Protein AF-A0AAU7T581-F1 (afdb_monomer_lite)

Organism: NCBI:txid3160966

pLDDT: mean 71.73, std 15.92, range [34.28, 91.06]

Sequence (128 aa):
MLGDDEHGLTFWERLRALDLDDDAQKRLGSQVTVTRDGNRMLMYTHTLEDAQEAERTAKDLVADDHLEAAYTITRWNPAEQAWTDPSVPVGPHDAAGDAAKNADMEVPDPRYVVLQAYKPEFLRDLGL

Secondary structure (DSSP, 8-state):
-----SS---HHHHHHHHHHHHHHHHHHGGGSEEEEETTEEEEEESSHHHHHHHHHHHHHHHHHTT---EEEEEEEETTTTEEE-TTS------HHHHHHHTTTS----TT-EEEEEE-----SSS--

Foldseek 3Di:
DDDDPDDDDDPLRVVLQVVLQVQLCVVLDPQWDWDDDPQKIKIWHQAPVSVVVSVVSSVVSCVVSVADWDKDKWAQAQQVRDTHHPPPDRDDHDPVVVCVVCVVPPPPRRGIIIIITHRDDSPDPDDD

Structure (mmCIF, N/CA/C/O backbone):
data_AF-A0AAU7T581-F1
#
_entry.id   AF-A0AAU7T581-F1
#
loop_
_atom_site.group_PDB
_atom_site.id
_atom_site.type_symbol
_atom_site.label_atom_id
_atom_site.label_alt_id
_atom_site.label_comp_id
_atom_site.label_asym_id
_atom_site.label_entity_id
_atom_site.label_seq_id
_atom_site.pdbx_PDB_ins_code
_atom_site.Cartn_x
_atom_site.Cartn_y
_atom_site.Cartn_z
_atom_site.occupancy
_atom_site.B_iso_or_equiv
_atom_site.auth_seq_id
_atom_site.auth_comp_id
_atom_site.auth_asym_id
_atom_site.auth_atom_id
_atom_site.pdbx_PDB_model_num
ATOM 1 N N . MET A 1 1 ? -34.406 -8.658 1.089 1.00 34.28 1 MET A N 1
ATOM 2 C CA . MET A 1 1 ? -34.255 -9.772 2.046 1.00 34.28 1 MET A CA 1
ATOM 3 C C . MET A 1 1 ? -32.848 -9.684 2.598 1.00 34.28 1 MET A C 1
ATOM 5 O O . MET A 1 1 ? -31.929 -9.562 1.803 1.00 34.28 1 MET A O 1
ATOM 9 N N . LEU A 1 2 ? -32.724 -9.617 3.922 1.00 40.53 2 LEU A N 1
ATOM 10 C CA . LEU A 1 2 ? -31.460 -9.641 4.655 1.00 40.53 2 LEU A CA 1
ATOM 11 C C . LEU A 1 2 ? -31.114 -11.121 4.876 1.00 40.53 2 LEU A C 1
ATOM 13 O O . LEU A 1 2 ? -31.842 -11.795 5.595 1.00 40.53 2 LEU A O 1
ATOM 17 N N . GLY A 1 3 ? -30.085 -11.615 4.202 1.00 35.53 3 GLY A N 1
ATOM 18 C CA . GLY A 1 3 ? -29.424 -12.899 4.462 1.00 35.53 3 GLY A CA 1
ATOM 19 C C . GLY A 1 3 ? -27.925 -12.661 4.260 1.00 35.53 3 GLY A C 1
ATOM 20 O O . GLY A 1 3 ? -27.565 -11.782 3.478 1.00 35.53 3 GLY A O 1
ATOM 21 N N . ASP A 1 4 ? -26.992 -13.288 4.955 1.00 41.31 4 ASP A N 1
ATOM 22 C CA . ASP A 1 4 ? -27.043 -14.349 5.955 1.00 41.31 4 ASP A CA 1
ATOM 23 C C . ASP A 1 4 ? -25.933 -14.062 6.978 1.00 41.31 4 ASP A C 1
ATOM 25 O O . ASP A 1 4 ? -24.877 -13.524 6.628 1.00 41.31 4 ASP A O 1
ATOM 29 N N . ASP A 1 5 ? -26.195 -14.405 8.239 1.00 50.72 5 ASP A N 1
ATOM 30 C CA . ASP A 1 5 ? -25.227 -14.406 9.336 1.00 50.72 5 ASP A CA 1
ATOM 31 C C . ASP A 1 5 ? -24.353 -15.658 9.251 1.00 50.72 5 ASP A C 1
ATOM 33 O O . ASP A 1 5 ? -24.571 -16.650 9.944 1.00 50.72 5 ASP A O 1
ATOM 37 N N . GLU A 1 6 ? -23.309 -15.574 8.439 1.00 44.66 6 GLU A N 1
ATOM 38 C CA . GLU A 1 6 ? -22.130 -16.400 8.620 1.00 44.66 6 GLU A CA 1
ATOM 39 C C . GLU A 1 6 ? -20.910 -15.470 8.695 1.00 44.66 6 GLU A C 1
ATOM 41 O O . GLU A 1 6 ? -20.483 -14.860 7.719 1.00 44.66 6 GLU A O 1
ATOM 46 N N . HIS A 1 7 ? -20.450 -15.286 9.941 1.00 46.75 7 HIS A N 1
ATOM 47 C CA . HIS A 1 7 ? -19.394 -14.422 10.501 1.00 46.75 7 HIS A CA 1
ATOM 48 C C . HIS A 1 7 ? -18.785 -13.309 9.621 1.00 46.75 7 HIS A C 1
ATOM 50 O O . HIS A 1 7 ? -17.570 -13.197 9.459 1.00 46.75 7 HIS A O 1
ATOM 56 N N . GLY A 1 8 ? -19.632 -12.401 9.140 1.00 53.09 8 GLY A N 1
ATOM 57 C CA . GLY A 1 8 ? -19.216 -11.088 8.647 1.00 53.09 8 GLY A CA 1
ATOM 58 C C . GLY A 1 8 ? -19.184 -10.050 9.772 1.00 53.09 8 GLY A C 1
ATOM 59 O O . GLY A 1 8 ? -19.965 -10.141 10.716 1.00 53.09 8 GLY A O 1
ATOM 60 N N . LEU A 1 9 ? -18.319 -9.035 9.639 1.00 51.53 9 LEU A N 1
ATOM 61 C CA . LEU A 1 9 ? -18.273 -7.846 10.506 1.00 51.53 9 LEU A CA 1
ATOM 62 C C . LEU A 1 9 ? -19.684 -7.414 10.935 1.00 51.53 9 LEU A C 1
ATOM 64 O O . LEU A 1 9 ? -20.578 -7.282 10.085 1.00 51.53 9 LEU A O 1
ATOM 68 N N . THR A 1 10 ? -19.878 -7.162 12.227 1.00 63.16 10 THR A N 1
ATOM 69 C CA . THR A 1 10 ? -21.111 -6.595 12.778 1.00 63.16 10 THR A CA 1
ATOM 70 C C . THR A 1 10 ? -21.439 -5.268 12.094 1.00 63.16 10 THR A C 1
ATOM 72 O O . THR A 1 10 ? -20.572 -4.591 11.540 1.00 63.16 10 THR A O 1
ATOM 75 N N . PHE A 1 11 ? -22.705 -4.847 12.140 1.00 60.62 11 PHE A N 1
ATOM 76 C CA . PHE A 1 11 ? -23.127 -3.566 11.561 1.00 60.62 11 PHE A CA 1
ATOM 77 C C . PHE A 1 11 ? -22.256 -2.381 12.025 1.00 60.62 11 PHE A C 1
ATOM 79 O O . PHE A 1 11 ? -21.887 -1.533 11.216 1.00 60.62 11 PHE A O 1
ATOM 86 N N . TRP A 1 12 ? -21.877 -2.352 13.306 1.00 62.59 12 TRP A N 1
ATOM 87 C CA . TRP A 1 12 ? -21.028 -1.300 13.868 1.00 62.59 12 TRP A CA 1
ATOM 88 C C . TRP A 1 12 ? -19.588 -1.361 13.362 1.00 62.59 12 TRP A C 1
ATOM 90 O O . TRP A 1 12 ? -18.999 -0.321 13.082 1.00 62.59 12 TRP A O 1
ATOM 100 N N . GLU A 1 13 ? -19.040 -2.559 13.176 1.00 61.97 13 GLU A N 1
ATOM 101 C CA . GLU A 1 13 ? -17.721 -2.739 12.568 1.00 61.97 13 GLU A CA 1
ATOM 102 C C . GLU A 1 13 ? -17.731 -2.380 11.080 1.00 61.97 13 GLU A C 1
ATOM 104 O O . GLU A 1 13 ? -16.750 -1.834 10.589 1.00 61.97 13 GLU A O 1
ATOM 109 N N . ARG A 1 14 ? -18.841 -2.608 10.361 1.00 64.12 14 ARG A N 1
ATOM 110 C CA . ARG A 1 14 ? -19.019 -2.124 8.979 1.00 64.12 14 ARG A CA 1
ATOM 111 C C . ARG A 1 14 ? -19.101 -0.603 8.915 1.00 64.12 14 ARG A C 1
ATOM 113 O O . ARG A 1 14 ? -18.547 -0.021 7.992 1.00 64.12 14 ARG A O 1
ATOM 120 N N . LEU A 1 15 ? -19.770 0.034 9.876 1.00 63.31 15 LEU A N 1
ATOM 121 C CA . LEU A 1 15 ? -19.852 1.492 9.934 1.00 63.31 15 LEU A CA 1
ATOM 122 C C . LEU A 1 15 ? -18.477 2.113 10.216 1.00 63.31 15 LEU A C 1
ATOM 124 O O . LEU A 1 15 ? -18.032 2.935 9.429 1.00 63.31 15 LEU A O 1
ATOM 128 N N . ARG A 1 16 ? -17.753 1.638 11.240 1.00 65.00 16 ARG A N 1
ATOM 129 C CA . ARG A 1 16 ? -16.364 2.073 11.508 1.00 65.00 16 ARG A CA 1
ATOM 130 C C . ARG A 1 16 ? -15.424 1.744 10.360 1.00 65.00 16 ARG A C 1
ATOM 132 O O . ARG A 1 16 ? -14.534 2.507 10.018 1.00 65.00 16 ARG A O 1
ATOM 139 N N . ALA A 1 17 ? -15.661 0.613 9.696 1.00 64.75 17 ALA A N 1
ATOM 140 C CA . ALA A 1 17 ? -14.917 0.281 8.504 1.00 64.75 17 ALA A CA 1
ATOM 141 C C . ALA A 1 17 ? -15.053 1.342 7.424 1.00 64.75 17 ALA A C 1
ATOM 143 O O . ALA A 1 17 ? -14.082 1.521 6.711 1.00 64.75 17 ALA A O 1
ATOM 144 N N . LEU A 1 18 ? -16.212 1.971 7.242 1.00 65.50 18 LEU A N 1
ATOM 145 C CA . LEU A 1 18 ? -16.394 2.985 6.203 1.00 65.50 18 LEU A CA 1
ATOM 146 C C . LEU A 1 18 ? -15.572 4.249 6.488 1.00 65.50 18 LEU A C 1
ATOM 148 O O . LEU A 1 18 ? -15.011 4.798 5.549 1.00 65.50 18 LEU A O 1
ATOM 152 N N . ASP A 1 19 ? -15.416 4.635 7.755 1.00 71.12 19 ASP A N 1
ATOM 153 C CA . ASP A 1 19 ? -14.620 5.810 8.143 1.00 71.12 19 ASP A CA 1
ATOM 154 C C . ASP A 1 19 ? -13.102 5.591 7.959 1.00 71.12 19 ASP A C 1
ATOM 156 O O . ASP A 1 19 ? -12.353 6.532 7.688 1.00 71.12 19 ASP A O 1
ATOM 160 N N . LEU A 1 20 ? -12.648 4.333 8.021 1.00 72.75 20 LEU A N 1
ATOM 161 C CA . LEU A 1 20 ? -11.232 3.964 7.931 1.00 72.75 20 LEU A CA 1
ATOM 162 C C . LEU A 1 20 ? -10.550 4.396 6.618 1.00 72.75 20 LEU A C 1
ATOM 164 O O . LEU A 1 20 ? -9.387 4.801 6.646 1.00 72.75 20 LEU A O 1
ATOM 168 N N . ASP A 1 21 ? -11.241 4.310 5.475 1.00 71.62 21 ASP A N 1
ATOM 169 C CA . ASP A 1 21 ? -10.649 4.679 4.176 1.00 71.62 21 ASP A CA 1
ATOM 170 C C . ASP A 1 21 ? -10.420 6.186 4.085 1.00 71.62 21 ASP A C 1
ATOM 172 O O . ASP A 1 21 ? -9.358 6.638 3.651 1.00 71.62 21 ASP A O 1
ATOM 176 N N . ASP A 1 22 ? -11.416 6.958 4.522 1.00 76.31 22 ASP A N 1
ATOM 177 C CA . ASP A 1 22 ? -11.374 8.414 4.512 1.00 76.31 22 ASP A CA 1
ATOM 178 C C . ASP A 1 22 ? -10.261 8.921 5.431 1.00 76.31 22 ASP A C 1
ATOM 180 O O . ASP A 1 22 ? -9.543 9.866 5.091 1.00 76.31 22 ASP A O 1
ATOM 184 N N . ASP A 1 23 ? -10.087 8.292 6.591 1.00 77.62 23 ASP A N 1
ATOM 185 C CA . ASP A 1 23 ? -9.039 8.658 7.536 1.00 77.62 23 ASP A CA 1
ATOM 186 C C . ASP A 1 23 ? -7.650 8.232 7.058 1.00 77.62 23 ASP A C 1
ATOM 188 O O . ASP A 1 23 ? -6.705 9.021 7.171 1.00 77.62 23 ASP A O 1
ATOM 192 N N . ALA A 1 24 ? -7.519 7.061 6.428 1.00 76.19 24 ALA A N 1
ATOM 193 C CA . ALA A 1 24 ? -6.284 6.661 5.759 1.00 76.19 24 ALA A CA 1
ATOM 194 C C . ALA A 1 24 ? -5.913 7.655 4.647 1.00 76.19 24 ALA A C 1
ATOM 196 O O . ALA A 1 24 ? -4.777 8.134 4.596 1.00 76.19 24 ALA A O 1
ATOM 197 N N . GLN A 1 25 ? -6.874 8.044 3.806 1.00 78.62 25 GLN A N 1
ATOM 198 C CA . GLN A 1 25 ? -6.638 8.984 2.714 1.00 78.62 25 GLN A CA 1
ATOM 199 C C . GLN A 1 25 ? -6.254 10.383 3.217 1.00 78.62 25 GLN A C 1
ATOM 201 O O . GLN A 1 25 ? -5.320 10.994 2.692 1.00 78.62 25 GLN A O 1
ATOM 206 N N . LYS A 1 26 ? -6.911 10.892 4.268 1.00 82.31 26 LYS A N 1
ATOM 207 C CA . LYS A 1 26 ? -6.549 12.181 4.889 1.00 82.31 26 LYS A CA 1
ATOM 208 C C . LYS A 1 26 ? -5.133 12.169 5.463 1.00 82.31 26 LYS A C 1
ATOM 210 O O . LYS A 1 26 ? -4.438 13.180 5.379 1.00 82.31 26 LYS A O 1
ATOM 215 N N . ARG A 1 27 ? -4.723 11.056 6.075 1.00 79.19 27 ARG A N 1
ATOM 216 C CA . ARG A 1 27 ? -3.467 10.953 6.833 1.00 79.19 27 ARG A CA 1
ATOM 217 C C . ARG A 1 27 ? -2.260 10.675 5.939 1.00 79.19 27 ARG A C 1
ATOM 219 O O . ARG A 1 27 ? -1.190 11.214 6.198 1.00 79.19 27 ARG A O 1
ATOM 226 N N . LEU A 1 28 ? -2.451 9.900 4.871 1.00 79.44 28 LEU A N 1
ATOM 227 C CA . LEU A 1 28 ? -1.410 9.559 3.894 1.00 79.44 28 LEU A CA 1
ATOM 228 C C . LEU A 1 28 ? -1.278 10.594 2.765 1.00 79.44 28 LEU A C 1
ATOM 230 O O . LEU A 1 28 ? -0.239 10.681 2.109 1.00 79.44 28 LEU A O 1
ATOM 234 N N . GLY A 1 29 ? -2.305 11.423 2.563 1.00 75.62 29 GLY A N 1
ATOM 235 C CA . GLY A 1 29 ? -2.286 12.506 1.586 1.00 75.62 29 GLY A CA 1
ATOM 236 C C . GLY A 1 29 ? -2.226 12.015 0.136 1.00 75.62 29 GLY A C 1
ATOM 237 O O . GLY A 1 29 ? -2.542 10.872 -0.179 1.00 75.62 29 GLY A O 1
ATOM 238 N N . SER A 1 30 ? -1.816 12.893 -0.783 1.00 70.38 30 SER A N 1
ATOM 239 C CA . SER A 1 30 ? -1.862 12.632 -2.233 1.00 70.38 30 SER A CA 1
ATOM 240 C C . SER A 1 30 ? -0.837 11.616 -2.749 1.00 70.38 30 SER A C 1
ATOM 242 O O . SER A 1 30 ? -0.843 11.312 -3.938 1.00 70.38 30 SER A O 1
ATOM 244 N N . GLN A 1 31 ? 0.058 11.115 -1.894 1.00 70.19 31 GLN A N 1
ATOM 245 C CA . GLN A 1 31 ? 1.089 10.141 -2.274 1.00 70.19 31 GLN A CA 1
ATOM 246 C C . GLN A 1 31 ? 0.573 8.696 -2.287 1.00 70.19 31 GLN A C 1
ATOM 248 O O . GLN A 1 31 ? 1.240 7.815 -2.828 1.00 70.19 31 GLN A O 1
ATOM 253 N N . VAL A 1 32 ? -0.606 8.450 -1.704 1.00 75.56 32 VAL A N 1
ATOM 254 C CA . VAL A 1 32 ? -1.213 7.122 -1.614 1.00 75.56 32 VAL A CA 1
ATOM 255 C C . VAL A 1 32 ? -2.629 7.177 -2.165 1.00 75.56 32 VAL A C 1
ATOM 257 O O . VAL A 1 32 ? -3.463 7.950 -1.699 1.00 75.56 32 VAL A O 1
ATOM 260 N N . THR A 1 33 ? -2.920 6.335 -3.154 1.00 80.19 33 THR A N 1
ATOM 261 C CA . THR A 1 33 ? -4.302 6.141 -3.606 1.00 80.19 33 THR A CA 1
ATOM 262 C C . THR A 1 33 ? -4.940 5.049 -2.762 1.00 80.19 33 THR A C 1
ATOM 264 O O . THR A 1 33 ? -4.469 3.914 -2.769 1.00 80.19 33 THR A O 1
ATOM 267 N N . VAL A 1 34 ? -6.004 5.388 -2.037 1.00 77.50 34 VAL A N 1
ATOM 268 C CA . VAL A 1 34 ? -6.776 4.450 -1.214 1.00 77.50 34 VAL A CA 1
ATOM 269 C C . VAL A 1 34 ? -8.050 4.089 -1.969 1.00 77.50 34 VAL A C 1
ATOM 271 O O . VAL A 1 34 ? -8.766 4.964 -2.449 1.00 77.50 34 VAL A O 1
ATOM 274 N N . THR A 1 35 ? -8.323 2.798 -2.107 1.00 74.69 35 THR A N 1
ATOM 275 C CA . THR A 1 35 ? -9.558 2.282 -2.705 1.00 74.69 35 THR A CA 1
ATOM 276 C C . THR A 1 35 ? -10.105 1.139 -1.862 1.00 74.69 35 THR A C 1
ATOM 278 O O . THR A 1 35 ? -9.376 0.524 -1.081 1.00 74.69 35 THR A O 1
ATOM 281 N N . ARG A 1 36 ? -11.392 0.839 -2.032 1.00 72.50 36 ARG A N 1
ATOM 282 C CA . ARG A 1 36 ? -12.062 -0.271 -1.360 1.00 72.50 36 ARG A CA 1
ATOM 283 C C . ARG A 1 36 ? -12.622 -1.257 -2.364 1.00 72.50 36 ARG A C 1
ATOM 285 O O . ARG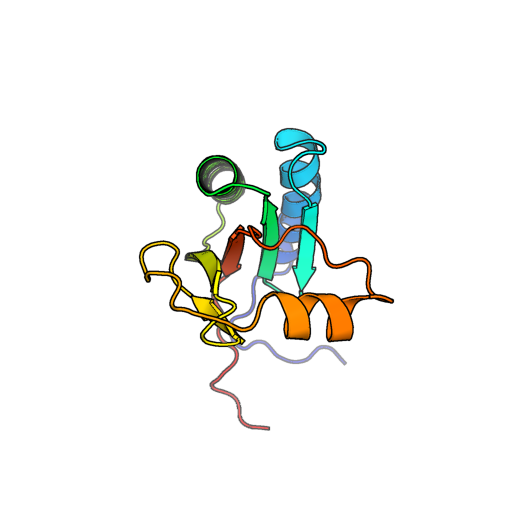 A 1 36 ? -13.301 -0.864 -3.309 1.00 72.50 36 ARG A O 1
ATOM 292 N N . ASP A 1 37 ? -12.411 -2.531 -2.068 1.00 68.81 37 ASP A N 1
ATOM 293 C CA . ASP A 1 37 ? -13.077 -3.652 -2.715 1.00 68.81 37 ASP A CA 1
ATOM 294 C C . ASP A 1 37 ? -13.669 -4.573 -1.636 1.00 68.81 37 ASP A C 1
ATOM 296 O O . ASP A 1 37 ? -12.957 -5.294 -0.937 1.00 68.81 37 ASP A O 1
ATOM 300 N N . GLY A 1 38 ? -14.986 -4.486 -1.424 1.00 70.44 38 GLY A N 1
ATOM 301 C CA . GLY A 1 38 ? -15.680 -5.239 -0.377 1.00 70.44 38 GLY A CA 1
ATOM 302 C C . GLY A 1 38 ? -15.150 -4.946 1.034 1.00 70.44 38 GLY A C 1
ATOM 303 O O . GLY A 1 38 ? -15.275 -3.832 1.543 1.00 70.44 38 GLY A O 1
ATOM 304 N N . ASN A 1 39 ? -14.589 -5.967 1.685 1.00 69.62 39 ASN A N 1
ATOM 305 C CA . ASN A 1 39 ? -13.961 -5.894 3.011 1.00 69.62 39 ASN A CA 1
ATOM 306 C C . ASN A 1 39 ? -12.448 -5.609 2.959 1.00 69.62 39 ASN A C 1
ATOM 308 O O . ASN A 1 39 ? -11.792 -5.654 4.003 1.00 69.62 39 ASN A O 1
ATOM 312 N N . ARG A 1 40 ? -11.897 -5.345 1.769 1.00 70.00 40 ARG A N 1
ATOM 313 C CA . ARG A 1 40 ? -10.474 -5.095 1.544 1.00 70.00 40 ARG A CA 1
ATOM 314 C C . ARG A 1 40 ? -10.250 -3.617 1.262 1.00 70.00 40 ARG A C 1
ATOM 316 O O . ARG A 1 40 ? -10.841 -3.049 0.345 1.00 70.00 40 ARG A O 1
ATOM 323 N N . MET A 1 41 ? -9.362 -3.013 2.042 1.00 78.25 41 MET A N 1
ATOM 324 C CA . MET A 1 41 ? -8.776 -1.717 1.710 1.00 78.25 41 MET A CA 1
ATOM 325 C C . MET A 1 41 ? -7.506 -1.968 0.897 1.00 78.25 41 MET A C 1
ATOM 327 O O . MET A 1 41 ? -6.657 -2.759 1.317 1.00 78.25 41 MET A O 1
ATOM 331 N N . LEU A 1 42 ? -7.410 -1.320 -0.262 1.00 79.88 42 LEU A N 1
ATOM 332 C CA . LEU A 1 42 ? -6.288 -1.380 -1.190 1.00 79.88 42 LEU A CA 1
ATOM 333 C C . LEU A 1 42 ? -5.611 -0.012 -1.209 1.00 79.88 42 LEU A C 1
ATOM 335 O O . LEU A 1 42 ? -6.225 0.985 -1.592 1.00 79.88 42 LEU A O 1
ATOM 339 N N . MET A 1 43 ? -4.345 0.036 -0.809 1.00 81.44 43 MET A N 1
ATOM 340 C CA . MET A 1 43 ? -3.544 1.261 -0.848 1.00 81.44 43 MET A CA 1
ATOM 341 C C . MET A 1 43 ? -2.420 1.116 -1.854 1.00 81.44 43 MET A C 1
ATOM 343 O O . MET A 1 43 ? -1.649 0.171 -1.755 1.00 81.44 43 MET A O 1
ATOM 347 N N . TYR A 1 44 ? -2.334 2.052 -2.791 1.00 81.19 44 TYR A N 1
ATOM 348 C CA . TYR A 1 44 ? -1.370 2.071 -3.882 1.00 81.19 44 TYR A CA 1
ATOM 349 C C . TYR A 1 44 ? -0.325 3.161 -3.635 1.00 81.19 44 TYR A C 1
ATOM 351 O O . TYR A 1 44 ? -0.671 4.343 -3.576 1.00 81.19 44 TYR A O 1
ATOM 359 N N . THR A 1 45 ? 0.945 2.771 -3.514 1.00 82.75 45 THR A N 1
A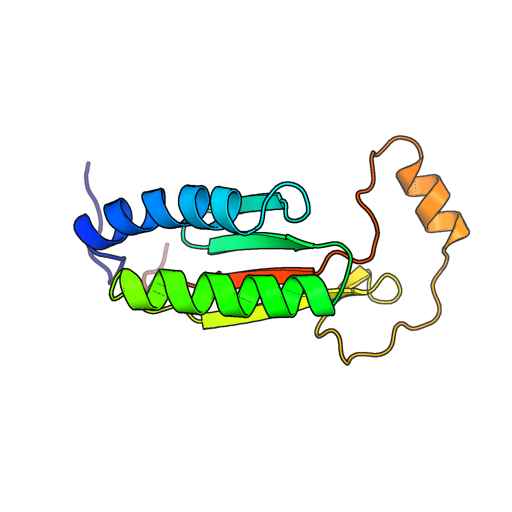TOM 360 C CA . THR A 1 45 ? 2.088 3.684 -3.305 1.00 82.75 45 THR A CA 1
ATOM 361 C C . THR A 1 45 ? 3.130 3.570 -4.421 1.00 82.75 45 THR A C 1
ATOM 363 O O . THR A 1 45 ? 3.095 2.618 -5.185 1.00 82.75 45 THR A O 1
ATOM 366 N N . HIS A 1 46 ? 4.083 4.503 -4.522 1.00 78.88 46 HIS A N 1
ATOM 367 C CA . HIS A 1 46 ? 5.143 4.459 -5.548 1.00 78.88 46 HIS A CA 1
ATOM 368 C C . HIS A 1 46 ? 6.446 3.787 -5.093 1.00 78.88 46 HIS A C 1
ATOM 370 O O . HIS A 1 46 ? 7.326 3.499 -5.911 1.00 78.88 46 HIS A O 1
ATOM 376 N N . THR A 1 47 ? 6.619 3.580 -3.788 1.00 82.06 47 THR A N 1
ATOM 377 C CA . THR A 1 47 ? 7.811 2.947 -3.224 1.00 82.06 47 THR A CA 1
ATOM 378 C C . THR A 1 47 ? 7.442 1.960 -2.120 1.00 82.06 47 THR A C 1
ATOM 380 O O . THR A 1 47 ? 6.369 2.030 -1.515 1.00 82.06 47 THR A O 1
ATOM 383 N N . LEU A 1 48 ? 8.362 1.030 -1.842 1.00 85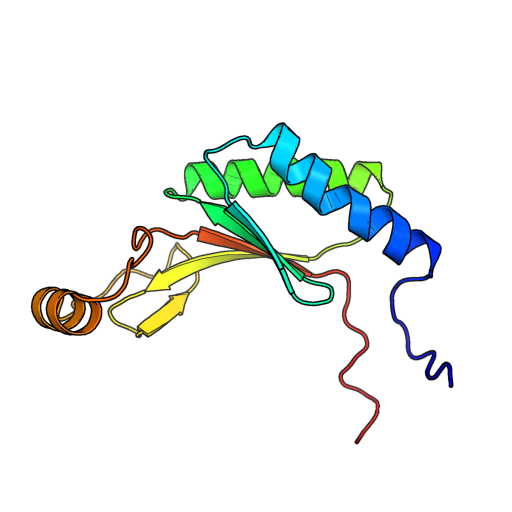.44 48 LEU A N 1
ATOM 384 C CA . LEU A 1 48 ? 8.225 0.110 -0.713 1.00 85.44 48 LEU A CA 1
ATOM 385 C C . LEU A 1 48 ? 8.229 0.854 0.628 1.00 85.44 48 LEU A C 1
ATOM 387 O O . LEU A 1 48 ? 7.491 0.468 1.526 1.00 85.44 48 LEU A O 1
ATOM 391 N N . GLU A 1 49 ? 9.028 1.912 0.753 1.00 86.19 49 GLU A N 1
ATOM 392 C CA . GLU A 1 49 ? 9.079 2.737 1.963 1.00 86.19 49 GLU A CA 1
ATOM 393 C C . GLU A 1 49 ? 7.722 3.399 2.233 1.00 86.19 49 GLU A C 1
ATOM 395 O O . GLU A 1 49 ? 7.188 3.268 3.336 1.00 86.19 49 GLU A O 1
ATOM 400 N N . ASP A 1 50 ? 7.112 3.991 1.202 1.00 82.75 50 ASP A N 1
ATOM 401 C CA . ASP A 1 50 ? 5.780 4.595 1.301 1.00 82.75 50 ASP A CA 1
ATOM 402 C C . ASP A 1 50 ? 4.716 3.557 1.674 1.00 82.75 50 ASP A C 1
ATOM 404 O O . ASP A 1 50 ? 3.828 3.836 2.473 1.00 82.75 50 ASP A O 1
ATOM 408 N N . ALA A 1 51 ? 4.802 2.335 1.140 1.00 84.81 51 ALA A N 1
ATOM 409 C CA . ALA A 1 51 ? 3.867 1.273 1.512 1.00 84.81 51 ALA A CA 1
ATOM 410 C C . ALA A 1 51 ? 4.060 0.767 2.939 1.00 84.81 51 ALA A C 1
ATOM 412 O O . ALA A 1 51 ? 3.085 0.416 3.598 1.00 84.81 51 ALA A O 1
ATOM 413 N N . GLN A 1 52 ? 5.296 0.730 3.433 1.00 88.94 52 GLN A N 1
ATOM 414 C CA . GLN A 1 52 ? 5.562 0.390 4.826 1.00 88.94 52 GLN A CA 1
ATOM 415 C C . GLN A 1 52 ? 5.044 1.482 5.772 1.00 88.94 52 GLN A C 1
ATOM 417 O O . GLN A 1 52 ? 4.548 1.160 6.849 1.00 88.94 52 GLN A O 1
ATOM 422 N N . GLU A 1 53 ? 5.122 2.757 5.384 1.00 88.94 53 GLU A N 1
ATOM 423 C CA . GLU A 1 53 ? 4.510 3.861 6.138 1.00 88.94 53 GLU A CA 1
ATOM 424 C C . GLU A 1 53 ? 2.979 3.815 6.089 1.00 88.94 53 GLU A C 1
ATOM 426 O O . GLU A 1 53 ? 2.318 3.955 7.123 1.00 88.94 53 GLU A O 1
ATOM 431 N N . ALA A 1 54 ? 2.409 3.529 4.917 1.00 84.50 54 ALA A N 1
ATOM 432 C CA . ALA A 1 54 ? 0.977 3.307 4.762 1.00 84.50 54 ALA A CA 1
ATOM 433 C C . ALA A 1 54 ? 0.489 2.129 5.618 1.00 84.50 54 ALA A C 1
ATOM 435 O O . ALA A 1 54 ? -0.549 2.230 6.268 1.00 84.50 54 ALA A O 1
ATOM 436 N N . GLU A 1 55 ? 1.256 1.037 5.688 1.00 87.25 55 GLU A N 1
ATOM 437 C CA . GLU A 1 55 ? 0.957 -0.095 6.566 1.00 87.25 55 GLU A CA 1
ATOM 438 C C . GLU A 1 55 ? 0.957 0.296 8.042 1.00 87.25 55 GLU A C 1
ATOM 440 O O . GLU A 1 55 ? 0.021 -0.063 8.754 1.00 87.25 55 GLU A O 1
ATOM 445 N N . ARG A 1 56 ? 1.974 1.030 8.509 1.00 91.06 56 ARG A N 1
ATOM 446 C CA . ARG A 1 56 ? 2.019 1.517 9.897 1.00 91.06 56 ARG A CA 1
ATOM 447 C C . ARG A 1 56 ? 0.795 2.372 10.217 1.00 91.06 56 ARG A C 1
ATOM 449 O O . ARG A 1 56 ? 0.110 2.105 11.197 1.00 91.06 56 ARG A O 1
ATOM 456 N N . THR A 1 57 ? 0.468 3.315 9.337 1.00 88.81 57 THR A N 1
ATOM 457 C CA . THR A 1 57 ? -0.697 4.194 9.501 1.00 88.81 57 THR A CA 1
ATOM 458 C C . THR A 1 57 ? -2.008 3.407 9.530 1.00 88.81 57 THR A C 1
ATOM 460 O O . THR A 1 57 ? -2.854 3.650 10.385 1.00 88.81 57 THR A O 1
ATOM 463 N N . ALA A 1 58 ? -2.185 2.437 8.630 1.00 84.31 58 ALA A N 1
ATOM 464 C CA . ALA A 1 58 ? -3.381 1.601 8.613 1.00 84.31 58 ALA A CA 1
ATOM 465 C C . ALA A 1 58 ? -3.490 0.716 9.861 1.00 84.31 58 ALA A C 1
ATOM 467 O O . ALA A 1 58 ? -4.590 0.550 10.381 1.00 84.31 58 ALA A O 1
ATOM 468 N N . LYS A 1 59 ? -2.368 0.184 10.363 1.00 87.12 59 LYS A N 1
ATOM 469 C CA . LYS A 1 59 ? -2.326 -0.576 11.621 1.00 87.12 59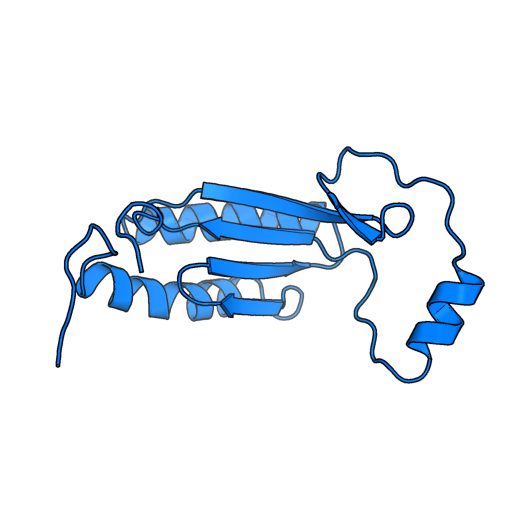 LYS A CA 1
ATOM 470 C C . LYS A 1 59 ? -2.785 0.270 12.804 1.00 87.12 59 LYS A C 1
ATOM 472 O O . LYS A 1 59 ? -3.591 -0.218 13.593 1.00 87.12 59 LYS A O 1
ATOM 477 N N . ASP A 1 60 ? -2.320 1.513 12.891 1.00 88.50 60 ASP A N 1
ATOM 478 C CA . ASP A 1 60 ? -2.720 2.439 13.954 1.00 88.50 60 ASP A CA 1
ATOM 479 C C . ASP A 1 60 ? -4.225 2.736 13.891 1.00 88.50 60 ASP A C 1
ATOM 481 O O . ASP A 1 60 ? -4.921 2.586 14.890 1.00 88.50 60 ASP A O 1
ATOM 485 N N . LEU A 1 61 ? -4.758 3.057 12.706 1.00 84.62 61 LEU A N 1
ATOM 486 C CA . LEU A 1 61 ? -6.187 3.348 12.537 1.00 84.62 61 LEU A CA 1
ATOM 487 C C . LEU A 1 61 ? -7.083 2.135 12.844 1.00 84.62 61 LEU A C 1
ATOM 489 O O . LEU A 1 61 ? -8.105 2.258 13.514 1.00 84.62 61 LEU A O 1
ATOM 493 N N . VAL A 1 62 ? -6.694 0.942 12.386 1.00 82.06 62 VAL A N 1
ATOM 494 C CA . VAL A 1 62 ? -7.422 -0.305 12.675 1.00 82.06 62 VAL A CA 1
ATOM 495 C C . VAL A 1 62 ? -7.437 -0.592 14.178 1.00 82.06 62 VAL A C 1
ATOM 497 O O . VAL A 1 62 ? -8.466 -1.015 14.707 1.00 82.06 62 VAL A O 1
ATOM 500 N N . ALA A 1 63 ? -6.322 -0.343 14.870 1.00 84.50 63 ALA A N 1
ATOM 501 C CA . ALA A 1 63 ? -6.233 -0.510 16.315 1.00 84.50 63 ALA A CA 1
ATOM 502 C C . ALA A 1 63 ? -7.082 0.523 17.078 1.00 84.50 63 ALA A C 1
ATOM 504 O O . ALA A 1 63 ? -7.780 0.137 18.020 1.00 84.50 63 ALA A O 1
ATOM 505 N N . ASP A 1 64 ? -7.063 1.793 16.657 1.00 83.00 64 ASP A N 1
ATOM 506 C CA . ASP A 1 64 ? -7.862 2.882 17.241 1.00 83.00 64 ASP A CA 1
ATOM 507 C C . ASP A 1 64 ? -9.373 2.588 17.166 1.00 83.00 64 ASP A C 1
ATOM 509 O O . ASP A 1 64 ? -10.116 2.875 18.108 1.00 83.00 64 ASP A O 1
ATOM 513 N N . ASP A 1 65 ? -9.821 1.924 16.097 1.00 76.88 65 ASP A N 1
ATOM 514 C CA . ASP A 1 65 ? -11.219 1.514 15.908 1.00 76.88 65 ASP A CA 1
ATOM 515 C C . ASP A 1 65 ? -11.591 0.177 16.575 1.00 76.88 65 ASP A C 1
ATOM 517 O O . ASP A 1 65 ? -12.748 -0.266 16.489 1.00 76.88 65 ASP A O 1
ATOM 521 N N . HIS A 1 66 ? -10.636 -0.459 17.263 1.00 76.81 66 HIS A N 1
ATOM 522 C CA . HIS A 1 66 ? -10.758 -1.794 17.856 1.00 76.81 66 HIS A CA 1
ATOM 523 C C . HIS A 1 66 ? -11.157 -2.876 16.840 1.00 76.81 66 HIS A C 1
ATOM 525 O O . HIS A 1 66 ? -11.974 -3.750 17.135 1.00 76.81 66 HIS A O 1
ATOM 531 N N . LEU A 1 67 ? -10.598 -2.798 15.634 1.00 79.06 67 LEU A N 1
ATOM 532 C CA . LEU A 1 67 ? -10.809 -3.760 14.560 1.00 79.06 67 LEU A CA 1
ATOM 533 C C . LEU A 1 67 ? -9.618 -4.720 14.444 1.00 79.06 67 LEU A C 1
ATOM 535 O O . LEU A 1 67 ? -8.502 -4.427 14.869 1.00 79.06 67 LEU A O 1
ATOM 539 N N . GLU A 1 68 ? -9.850 -5.861 13.800 1.00 77.31 68 GLU A N 1
ATOM 540 C CA . GLU A 1 68 ? -8.792 -6.785 13.394 1.00 77.31 68 GLU A CA 1
ATOM 541 C C . GLU A 1 68 ? -8.626 -6.761 11.874 1.00 77.31 68 GLU A C 1
ATOM 543 O O . GLU A 1 68 ? -9.609 -6.747 11.124 1.00 77.31 68 GLU A O 1
ATOM 548 N N . ALA A 1 69 ? -7.372 -6.774 11.415 1.00 77.62 69 ALA A N 1
ATOM 549 C CA . ALA A 1 69 ? -7.058 -6.945 10.006 1.00 77.62 69 ALA A CA 1
ATOM 550 C C . ALA A 1 69 ? -5.741 -7.707 9.792 1.00 77.62 69 ALA A C 1
ATOM 552 O O . ALA A 1 69 ? -4.805 -7.575 10.582 1.00 77.62 69 ALA A O 1
ATOM 553 N N . ALA A 1 70 ? -5.653 -8.478 8.707 1.00 83.19 70 ALA A N 1
ATOM 554 C CA . ALA A 1 70 ? -4.383 -8.990 8.197 1.00 83.19 70 ALA A CA 1
ATOM 555 C C . ALA A 1 70 ? -3.829 -8.041 7.134 1.00 83.19 70 ALA A C 1
ATOM 557 O O . ALA A 1 70 ? -4.590 -7.464 6.369 1.00 83.19 70 ALA A O 1
ATOM 558 N N . TYR A 1 71 ? -2.510 -7.901 7.077 1.00 82.56 71 TYR A N 1
ATOM 559 C CA . TYR A 1 71 ? -1.829 -6.929 6.228 1.00 82.56 71 TYR A CA 1
ATOM 560 C C . TYR A 1 71 ? -0.896 -7.652 5.270 1.00 82.56 71 TYR A C 1
ATOM 562 O O . TYR A 1 71 ? -0.174 -8.567 5.669 1.00 82.56 71 TYR A O 1
ATOM 570 N N . THR A 1 72 ? -0.904 -7.276 3.998 1.00 86.88 72 THR A N 1
ATOM 571 C CA . THR A 1 72 ? 0.044 -7.825 3.023 1.00 86.88 72 THR A CA 1
ATOM 572 C C . THR A 1 72 ? 0.490 -6.743 2.069 1.00 86.88 72 THR A C 1
ATOM 574 O O . THR A 1 72 ? -0.350 -6.118 1.432 1.00 86.88 72 THR A O 1
ATOM 577 N N . ILE A 1 73 ? 1.804 -6.563 1.973 1.00 86.38 73 ILE A N 1
ATOM 578 C CA . ILE A 1 73 ? 2.488 -5.663 1.048 1.00 86.38 73 ILE A CA 1
ATOM 579 C C . ILE A 1 73 ? 2.902 -6.487 -0.178 1.00 86.38 73 ILE A C 1
ATOM 581 O O . ILE A 1 73 ? 3.637 -7.461 -0.040 1.00 86.38 73 ILE A O 1
ATOM 585 N N . THR A 1 74 ? 2.455 -6.110 -1.377 1.00 87.44 74 THR A N 1
ATOM 586 C CA . THR A 1 74 ? 2.834 -6.787 -2.638 1.00 87.44 74 THR A CA 1
ATOM 587 C C . THR A 1 74 ? 3.284 -5.792 -3.693 1.00 87.44 74 THR A C 1
ATOM 589 O O . THR A 1 74 ? 2.726 -4.708 -3.759 1.00 87.44 74 THR A O 1
ATOM 592 N N . ARG A 1 75 ? 4.259 -6.151 -4.533 1.00 87.62 75 ARG A N 1
ATOM 593 C CA . ARG A 1 75 ? 4.753 -5.353 -5.667 1.00 87.62 75 ARG A CA 1
ATOM 594 C C . ARG A 1 75 ? 4.416 -6.055 -6.980 1.00 87.62 75 ARG A C 1
ATOM 596 O O . ARG A 1 75 ? 4.571 -7.273 -7.068 1.00 87.62 75 ARG A O 1
ATOM 603 N N . TRP A 1 76 ? 4.025 -5.313 -8.015 1.00 84.50 76 TRP A N 1
ATOM 604 C CA . TRP A 1 76 ? 3.914 -5.884 -9.361 1.00 84.50 76 TRP A CA 1
ATOM 605 C C . TRP A 1 76 ? 5.270 -6.442 -9.830 1.00 84.50 76 TRP A C 1
ATOM 607 O O . TRP A 1 76 ? 6.312 -5.787 -9.719 1.00 84.50 76 TRP A O 1
ATOM 617 N N . ASN A 1 77 ? 5.268 -7.674 -10.334 1.00 85.88 77 ASN A N 1
ATOM 618 C CA . ASN A 1 77 ? 6.421 -8.320 -10.940 1.00 85.88 77 ASN A CA 1
ATOM 619 C C . ASN A 1 77 ? 6.149 -8.513 -12.439 1.00 85.88 77 ASN A C 1
A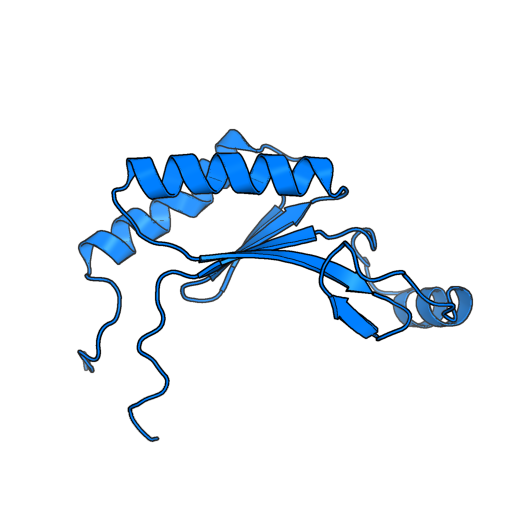TOM 621 O O . ASN A 1 77 ? 5.404 -9.423 -12.807 1.00 85.88 77 ASN A O 1
ATOM 625 N N . PRO A 1 78 ? 6.750 -7.693 -13.317 1.00 84.00 78 PRO A N 1
ATOM 626 C CA . PRO A 1 78 ? 6.475 -7.756 -14.749 1.00 84.00 78 PRO A CA 1
ATOM 627 C C . PRO A 1 78 ? 7.009 -9.034 -15.410 1.00 84.00 78 PRO A C 1
ATOM 629 O O . PRO A 1 78 ? 6.483 -9.444 -16.440 1.00 84.00 78 PRO A O 1
ATOM 632 N N . ALA A 1 79 ? 8.008 -9.701 -14.825 1.00 88.38 79 ALA A N 1
ATOM 633 C CA . ALA A 1 79 ? 8.494 -10.977 -15.351 1.00 88.38 79 ALA A CA 1
ATOM 634 C C . ALA A 1 79 ? 7.461 -12.099 -15.168 1.00 88.38 79 ALA A C 1
ATOM 636 O O . ALA A 1 79 ? 7.253 -12.904 -16.069 1.00 88.38 79 ALA A O 1
ATOM 637 N N . GLU A 1 80 ? 6.776 -12.102 -14.024 1.00 88.00 80 GLU A N 1
ATOM 638 C CA . GLU A 1 80 ? 5.759 -13.101 -13.670 1.00 88.00 80 GLU A CA 1
ATOM 639 C C . GLU A 1 80 ? 4.335 -12.664 -14.056 1.00 88.00 80 GLU A C 1
ATOM 641 O O . GLU A 1 80 ? 3.397 -13.449 -13.943 1.00 88.00 80 GLU A O 1
ATOM 646 N N . GLN A 1 81 ? 4.160 -11.406 -14.482 1.00 84.69 81 GLN A N 1
ATOM 647 C CA . GLN A 1 81 ? 2.858 -10.771 -14.726 1.00 84.69 81 GLN A CA 1
ATOM 648 C C . GLN A 1 81 ? 1.896 -10.955 -13.535 1.00 84.69 81 GLN A C 1
ATOM 650 O O . GLN A 1 81 ? 0.712 -11.258 -13.699 1.00 84.69 81 GLN A O 1
ATOM 655 N N . ALA A 1 82 ? 2.424 -10.794 -12.319 1.00 85.38 82 ALA A N 1
ATOM 656 C CA . ALA A 1 82 ? 1.699 -11.038 -11.079 1.00 85.38 82 ALA A CA 1
ATOM 657 C C . ALA A 1 82 ? 2.138 -10.088 -9.958 1.00 85.38 82 ALA A C 1
ATOM 659 O O . ALA A 1 82 ? 3.264 -9.591 -9.941 1.00 85.38 82 ALA A O 1
ATOM 660 N N . TRP A 1 83 ? 1.260 -9.876 -8.976 1.00 84.62 83 TRP A N 1
ATOM 661 C CA . TRP A 1 83 ? 1.620 -9.240 -7.708 1.00 84.62 83 TRP A CA 1
ATOM 662 C C . TRP A 1 83 ? 2.369 -10.245 -6.830 1.00 84.62 83 TRP A C 1
ATOM 664 O O . TRP A 1 83 ? 1.849 -11.322 -6.544 1.00 84.62 83 TRP A O 1
ATOM 674 N N . THR A 1 84 ? 3.583 -9.905 -6.399 1.00 88.00 84 THR A N 1
ATOM 675 C CA . THR A 1 84 ? 4.437 -10.785 -5.584 1.00 88.00 84 THR A CA 1
ATOM 676 C C . THR A 1 84 ? 4.913 -10.085 -4.319 1.00 88.00 84 THR A C 1
ATOM 678 O O . THR A 1 84 ? 4.832 -8.863 -4.204 1.00 88.00 84 THR A O 1
ATOM 681 N N . ASP A 1 85 ? 5.473 -10.840 -3.373 1.00 90.56 85 ASP A N 1
ATOM 682 C CA . ASP A 1 85 ? 6.198 -10.244 -2.250 1.00 90.56 85 ASP A CA 1
ATOM 683 C C . ASP A 1 85 ? 7.336 -9.329 -2.775 1.00 90.56 85 ASP A C 1
ATOM 685 O O . ASP A 1 85 ? 8.011 -9.697 -3.749 1.00 90.56 85 ASP A O 1
ATOM 689 N N . PRO A 1 86 ? 7.564 -8.136 -2.186 1.00 88.62 86 PRO A N 1
ATOM 690 C CA . PRO A 1 86 ? 8.601 -7.208 -2.639 1.00 88.62 86 PRO A CA 1
ATOM 691 C C . PRO A 1 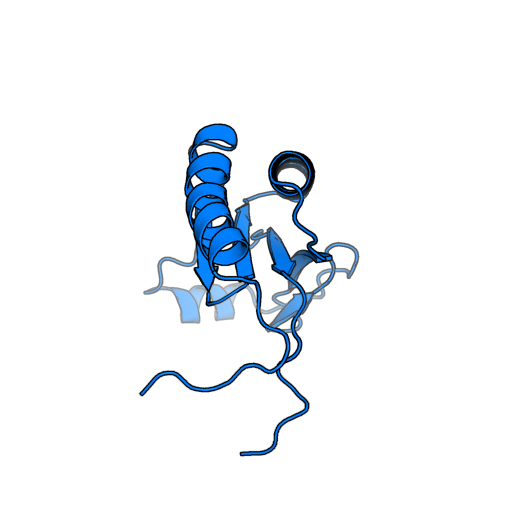86 ? 10.026 -7.784 -2.629 1.00 88.62 86 PRO A C 1
ATOM 693 O O . PRO A 1 86 ? 10.872 -7.309 -3.393 1.00 88.62 86 PRO A O 1
ATOM 696 N N . SER A 1 87 ? 10.296 -8.790 -1.789 1.00 90.62 87 SER A N 1
ATOM 697 C CA . SER A 1 87 ? 11.585 -9.487 -1.698 1.00 90.62 87 SER A CA 1
ATOM 698 C C . SER A 1 87 ? 11.852 -10.437 -2.867 1.00 90.62 87 SER A C 1
ATOM 700 O O . SER A 1 87 ? 13.009 -10.779 -3.115 1.00 90.62 87 SER A O 1
ATOM 702 N N . VAL A 1 88 ? 10.820 -10.832 -3.622 1.00 90.94 88 VAL A N 1
ATOM 703 C CA . VAL A 1 88 ? 10.992 -11.636 -4.836 1.00 90.94 88 VAL A CA 1
ATOM 704 C C . VAL A 1 88 ? 11.750 -10.794 -5.870 1.00 90.94 88 VAL A C 1
ATOM 706 O O . VAL A 1 88 ? 11.303 -9.688 -6.196 1.00 90.94 88 VAL A O 1
ATOM 709 N N . PRO A 1 89 ? 12.893 -11.260 -6.404 1.00 89.31 89 PRO A N 1
ATOM 710 C CA . PRO A 1 89 ? 13.622 -10.525 -7.433 1.00 89.31 89 PRO A CA 1
ATOM 711 C C . PRO A 1 89 ? 12.775 -10.313 -8.693 1.00 89.31 89 PRO A C 1
ATOM 713 O O . PRO A 1 89 ? 12.045 -11.207 -9.120 1.00 89.31 89 PRO A O 1
ATOM 716 N N . VAL A 1 90 ? 12.902 -9.142 -9.321 1.00 86.94 90 VAL A N 1
ATOM 717 C CA . VAL A 1 90 ? 12.321 -8.912 -10.651 1.00 86.94 90 VAL A CA 1
ATOM 718 C C . VAL A 1 90 ? 13.222 -9.582 -11.680 1.00 86.94 90 VAL A C 1
ATOM 720 O O . VAL A 1 90 ? 14.383 -9.200 -11.841 1.00 86.94 90 VAL A O 1
ATOM 723 N N . GLY A 1 91 ? 12.694 -10.605 -12.348 1.00 87.81 91 GLY A N 1
ATOM 724 C CA . GLY A 1 91 ? 13.375 -11.272 -13.450 1.00 87.81 91 GLY A CA 1
ATOM 725 C C . GLY A 1 91 ? 13.451 -10.401 -14.713 1.00 87.81 91 GLY A C 1
ATOM 726 O O . GLY A 1 91 ? 12.863 -9.316 -14.777 1.00 87.81 91 GLY A O 1
ATOM 727 N N . PRO A 1 92 ? 14.166 -10.862 -15.750 1.00 88.38 92 PRO A N 1
ATOM 728 C CA . PRO A 1 92 ? 14.102 -10.226 -17.060 1.00 88.38 92 PRO A CA 1
ATOM 729 C C . PRO A 1 92 ? 12.665 -10.271 -17.608 1.00 88.38 92 PRO A C 1
ATOM 731 O O . PRO A 1 92 ? 11.980 -11.282 -17.477 1.00 88.38 92 PRO A O 1
ATOM 734 N N . HIS A 1 93 ? 12.223 -9.186 -18.243 1.00 87.06 93 HIS A N 1
ATOM 735 C CA . HIS A 1 93 ? 10.923 -9.082 -18.912 1.00 87.06 93 HIS A CA 1
ATOM 736 C C . HIS A 1 93 ? 11.043 -8.211 -20.170 1.00 87.06 93 HIS A C 1
ATOM 738 O O . HIS A 1 93 ? 12.016 -7.467 -20.330 1.00 87.06 93 HIS A O 1
ATOM 744 N N . ASP A 1 94 ? 10.060 -8.300 -21.065 1.00 87.69 94 ASP A N 1
ATOM 745 C CA . ASP A 1 94 ? 10.009 -7.505 -22.296 1.00 87.69 94 ASP A CA 1
ATOM 746 C C . ASP A 1 94 ? 9.412 -6.112 -22.038 1.00 87.69 94 ASP A C 1
ATOM 748 O O . ASP A 1 94 ? 8.252 -5.838 -22.340 1.00 87.69 94 ASP A O 1
ATOM 752 N N . ALA A 1 95 ? 10.229 -5.213 -21.484 1.00 83.44 95 ALA A N 1
ATOM 753 C CA . ALA A 1 95 ? 9.808 -3.849 -21.160 1.00 83.44 95 ALA A CA 1
ATOM 754 C C . ALA A 1 95 ? 9.297 -3.059 -22.383 1.00 83.44 95 ALA A C 1
ATOM 756 O O . ALA A 1 95 ? 8.395 -2.232 -22.254 1.00 83.44 95 ALA A O 1
ATOM 757 N N . ALA A 1 96 ? 9.858 -3.303 -23.574 1.00 84.50 96 ALA A N 1
ATOM 758 C CA . ALA A 1 96 ? 9.441 -2.621 -24.799 1.00 84.50 96 ALA A CA 1
ATOM 759 C C . ALA A 1 96 ? 8.082 -3.137 -25.290 1.00 84.50 96 ALA A C 1
ATOM 761 O O . ALA A 1 96 ? 7.216 -2.342 -25.660 1.00 84.50 96 ALA A O 1
ATOM 762 N N . GLY A 1 97 ? 7.878 -4.456 -25.253 1.00 83.75 97 GLY A N 1
ATOM 763 C CA . GLY A 1 97 ? 6.585 -5.066 -25.541 1.00 83.75 97 GLY A CA 1
ATOM 764 C C . GLY A 1 97 ? 5.508 -4.631 -24.551 1.00 83.75 97 GLY A C 1
ATOM 765 O O . GLY A 1 97 ? 4.392 -4.324 -24.963 1.00 83.75 97 GLY A O 1
ATOM 766 N N . ASP A 1 98 ? 5.837 -4.536 -23.265 1.00 80.31 98 ASP A N 1
ATOM 767 C CA . ASP A 1 98 ? 4.897 -4.074 -22.244 1.00 80.31 98 ASP A CA 1
ATOM 768 C C . ASP A 1 98 ? 4.534 -2.599 -22.436 1.00 80.31 98 ASP A C 1
ATOM 770 O O . ASP A 1 98 ? 3.352 -2.264 -22.425 1.00 80.31 98 ASP A O 1
ATOM 774 N N . ALA A 1 99 ? 5.505 -1.727 -22.725 1.00 79.06 99 ALA A N 1
ATOM 775 C CA . ALA A 1 99 ? 5.231 -0.332 -23.071 1.00 79.06 99 ALA A CA 1
ATOM 776 C C . ALA A 1 99 ? 4.320 -0.203 -24.306 1.00 79.06 99 ALA A C 1
ATOM 778 O O . ALA A 1 99 ? 3.416 0.628 -24.317 1.00 79.06 99 ALA A O 1
ATOM 779 N N . ALA A 1 100 ? 4.514 -1.045 -25.327 1.00 83.50 100 ALA A N 1
ATOM 780 C CA . ALA A 1 100 ? 3.681 -1.038 -26.528 1.00 83.50 100 ALA A CA 1
ATOM 781 C C . ALA A 1 100 ? 2.238 -1.502 -26.258 1.00 83.50 100 ALA A C 1
ATOM 783 O O . ALA A 1 100 ? 1.302 -0.875 -26.749 1.00 83.50 100 ALA A O 1
ATOM 784 N N . LYS A 1 101 ? 2.038 -2.563 -25.460 1.00 78.69 101 LYS A N 1
ATOM 785 C CA . LYS A 1 101 ? 0.693 -3.027 -25.050 1.00 78.69 101 LYS A CA 1
ATOM 786 C C . LYS A 1 101 ? -0.063 -1.965 -24.253 1.00 78.69 101 LYS A C 1
ATOM 788 O O . LYS A 1 101 ? -1.282 -1.877 -24.334 1.00 78.69 101 LYS A O 1
ATOM 793 N N . ASN A 1 102 ? 0.685 -1.184 -23.486 1.00 72.94 102 ASN A N 1
ATOM 794 C CA . ASN A 1 102 ? 0.177 -0.217 -22.531 1.00 72.94 102 ASN A CA 1
ATOM 795 C C . ASN A 1 102 ? 0.108 1.212 -23.084 1.00 72.94 102 ASN A C 1
ATOM 797 O O . ASN A 1 102 ? -0.220 2.122 -22.334 1.00 72.94 102 ASN A O 1
ATOM 801 N N . ALA A 1 103 ? 0.411 1.427 -24.367 1.00 77.94 103 ALA A N 1
ATOM 802 C CA . ALA A 1 103 ? 0.563 2.764 -24.945 1.00 77.94 103 ALA A CA 1
ATOM 803 C C . ALA A 1 103 ? -0.691 3.651 -24.812 1.00 77.94 103 ALA A C 1
ATOM 805 O O . ALA A 1 103 ? -0.564 4.866 -24.676 1.00 77.94 103 ALA A O 1
ATOM 806 N N . ASP A 1 104 ? -1.878 3.038 -24.809 1.00 77.81 104 ASP A N 1
ATOM 807 C CA . ASP A 1 104 ? -3.172 3.724 -24.677 1.00 77.81 104 ASP A CA 1
ATOM 808 C C . ASP A 1 104 ? -3.765 3.630 -23.259 1.00 77.81 104 ASP A C 1
ATOM 810 O O . ASP A 1 104 ? -4.884 4.082 -23.012 1.00 77.81 104 ASP A O 1
ATOM 814 N N . MET A 1 105 ? -3.036 3.020 -22.323 1.00 62.47 105 MET A N 1
ATOM 815 C CA . MET A 1 105 ? -3.422 2.943 -20.920 1.00 62.47 105 MET A CA 1
ATOM 816 C C . MET A 1 105 ? -2.598 3.955 -20.130 1.00 62.47 105 MET A C 1
ATOM 818 O O . MET A 1 105 ? -1.374 4.004 -20.245 1.00 62.47 105 MET A O 1
ATOM 822 N N . GLU A 1 106 ? -3.252 4.731 -19.267 1.00 55.62 106 GLU A N 1
ATOM 823 C CA . GLU A 1 106 ? -2.544 5.402 -18.181 1.00 55.62 106 GLU A CA 1
ATOM 824 C C . GLU A 1 106 ? -2.123 4.310 -17.198 1.00 55.62 106 GLU A C 1
ATOM 826 O O . GLU A 1 106 ? -2.852 3.980 -16.265 1.00 55.62 106 GLU A O 1
ATOM 831 N N . VAL A 1 107 ? -0.998 3.650 -17.496 1.00 51.38 107 VAL A N 1
ATOM 832 C CA . VAL A 1 107 ? -0.446 2.627 -16.617 1.00 51.38 107 VAL A CA 1
ATOM 833 C C . VAL A 1 107 ? 0.168 3.360 -15.449 1.00 51.38 107 VAL A C 1
ATOM 835 O O . VAL A 1 107 ? 1.143 4.099 -15.625 1.00 51.38 107 VAL A O 1
ATOM 838 N N . PRO A 1 108 ? -0.417 3.195 -14.263 1.00 50.06 108 PRO A N 1
ATOM 839 C CA . PRO A 1 108 ? 0.082 3.904 -13.116 1.00 50.06 108 PRO A CA 1
ATOM 840 C C . PRO A 1 108 ? 1.505 3.295 -12.829 1.00 50.06 108 PRO A C 1
ATOM 842 O O . PRO A 1 108 ? 1.760 2.140 -13.189 1.00 50.06 108 PRO A O 1
ATOM 845 N N . ASP A 1 109 ? 2.459 4.046 -12.254 1.00 50.88 109 ASP A N 1
ATOM 846 C CA . ASP A 1 109 ? 3.886 3.646 -12.109 1.00 50.88 109 ASP A CA 1
ATOM 847 C C . ASP A 1 109 ? 4.054 2.176 -11.638 1.00 50.88 109 ASP A C 1
ATOM 849 O O . ASP A 1 109 ? 3.428 1.774 -10.656 1.00 50.88 109 ASP A O 1
ATOM 853 N N . PRO A 1 110 ? 4.912 1.357 -12.283 1.00 45.88 110 PRO A N 1
ATOM 854 C CA . PRO A 1 110 ? 5.006 -0.094 -12.056 1.00 45.88 110 PRO A CA 1
ATOM 855 C C . PRO A 1 110 ? 5.427 -0.505 -10.637 1.00 45.88 110 PRO A C 1
ATOM 857 O O . PRO A 1 110 ? 5.483 -1.695 -10.323 1.00 45.88 110 PRO A O 1
ATOM 860 N N . ARG A 1 111 ? 5.749 0.455 -9.770 1.00 51.75 111 ARG A N 1
ATOM 861 C CA . ARG A 1 111 ? 6.134 0.235 -8.377 1.00 51.75 111 ARG A CA 1
ATOM 862 C C . ARG A 1 111 ? 4.968 0.343 -7.411 1.00 51.75 111 ARG A C 1
ATOM 864 O O . ARG A 1 111 ? 5.205 0.636 -6.241 1.00 51.75 111 ARG A O 1
ATOM 871 N N . TYR A 1 112 ? 3.743 0.076 -7.861 1.00 53.88 112 TYR A N 1
ATOM 872 C CA . TYR A 1 112 ? 2.670 -0.083 -6.900 1.00 53.88 112 TYR A CA 1
ATOM 873 C C . TYR A 1 112 ? 3.026 -1.120 -5.880 1.00 53.88 112 TYR A C 1
ATOM 875 O O . TYR A 1 112 ? 3.389 -2.254 -6.201 1.00 53.88 112 TYR A O 1
ATOM 883 N N . VAL A 1 113 ? 2.919 -0.680 -4.642 1.00 53.31 113 VAL A N 1
ATOM 884 C CA . VAL A 1 113 ? 2.906 -1.573 -3.525 1.00 53.31 113 VAL A CA 1
ATOM 885 C C . VAL A 1 113 ? 1.507 -1.535 -2.944 1.00 53.31 113 VAL A C 1
ATOM 887 O O . VAL A 1 113 ? 1.048 -0.481 -2.515 1.00 53.31 113 VAL A O 1
ATOM 890 N N . VAL A 1 114 ? 0.814 -2.670 -3.026 1.00 54.88 114 VAL A N 1
ATOM 891 C CA . VAL A 1 114 ? -0.554 -2.819 -2.531 1.00 54.88 114 VAL A CA 1
ATOM 892 C C . VAL A 1 114 ? -0.487 -3.303 -1.101 1.00 54.88 114 VAL A C 1
ATOM 894 O O . VAL A 1 114 ? 0.025 -4.402 -0.872 1.00 54.88 114 VAL A O 1
ATOM 897 N N . LEU A 1 115 ? -1.028 -2.517 -0.168 1.00 53.72 115 LEU A N 1
ATOM 898 C CA . LEU A 1 115 ? -1.431 -3.048 1.128 1.00 53.72 115 LEU A CA 1
ATOM 899 C C . LEU A 1 115 ? -2.844 -3.603 1.017 1.00 53.72 115 LEU A C 1
ATOM 901 O O . LEU A 1 115 ? -3.762 -2.861 0.680 1.00 53.72 115 LEU A O 1
ATOM 905 N N . GLN A 1 116 ? -3.014 -4.883 1.330 1.00 52.03 116 GLN A N 1
ATOM 906 C CA . GLN A 1 116 ? -4.329 -5.478 1.543 1.00 52.03 116 GLN A CA 1
ATOM 907 C C . GLN A 1 116 ? -4.562 -5.574 3.045 1.00 52.03 116 GLN A C 1
ATOM 909 O O . GLN A 1 116 ? -3.895 -6.369 3.704 1.00 52.03 116 GLN A O 1
ATOM 914 N N . ALA A 1 117 ? -5.470 -4.756 3.578 1.00 51.03 117 ALA A N 1
ATOM 915 C CA . ALA A 1 117 ? -5.979 -4.927 4.934 1.00 51.03 117 ALA A CA 1
ATOM 916 C C . ALA A 1 117 ? -7.225 -5.824 4.874 1.00 51.03 117 ALA A C 1
ATOM 918 O O . ALA A 1 117 ? -8.317 -5.370 4.529 1.00 51.03 117 ALA A O 1
ATOM 919 N N . TYR A 1 118 ? -7.047 -7.112 5.151 1.00 50.12 118 TYR A N 1
ATOM 920 C CA . TYR A 1 118 ? -8.126 -8.088 5.238 1.00 50.12 118 TYR A CA 1
ATOM 921 C C . TYR A 1 118 ? -8.813 -7.965 6.583 1.00 50.12 118 TYR A C 1
ATOM 923 O O . TYR A 1 118 ? -8.275 -8.434 7.582 1.00 50.12 118 TYR A O 1
ATOM 931 N N . LYS A 1 119 ? -10.026 -7.422 6.614 1.00 49.09 119 LYS A N 1
ATOM 932 C CA . LYS A 1 119 ? -10.932 -7.703 7.734 1.00 49.09 119 LYS A CA 1
ATOM 933 C C . LYS A 1 119 ? -11.329 -9.179 7.630 1.00 49.09 119 LYS A C 1
ATOM 935 O O . LYS A 1 119 ? -11.645 -9.594 6.512 1.00 49.09 119 LYS A O 1
ATOM 940 N N . PRO A 1 120 ? -11.250 -9.974 8.712 1.00 38.25 120 PRO A N 1
ATOM 941 C CA . PRO A 1 120 ? -11.320 -11.432 8.637 1.00 38.25 120 PRO A CA 1
ATOM 942 C C . PRO A 1 120 ? -12.487 -11.918 7.761 1.00 38.25 120 PRO A C 1
ATOM 944 O O . PRO A 1 120 ? -13.621 -11.466 7.908 1.00 38.25 120 PRO A O 1
ATOM 947 N N . GLU A 1 121 ? -12.182 -12.805 6.808 1.00 46.19 121 GLU A N 1
ATOM 948 C CA . GLU A 1 121 ? -13.151 -13.426 5.900 1.00 46.19 121 GLU A CA 1
ATOM 949 C C . GLU A 1 121 ? -13.650 -14.747 6.501 1.00 46.19 121 GLU A C 1
ATOM 951 O O . GLU A 1 121 ? -12.916 -15.732 6.516 1.00 46.19 121 GLU A O 1
ATOM 956 N N . PHE A 1 122 ? -14.913 -14.809 6.922 1.00 46.06 122 PHE A N 1
ATOM 957 C CA . PHE A 1 122 ? -15.641 -16.076 7.075 1.00 46.06 122 PHE A CA 1
ATOM 958 C C . PHE A 1 122 ? -16.562 -16.318 5.870 1.00 46.06 122 PHE A C 1
ATOM 960 O O . PHE A 1 122 ? -17.749 -16.556 6.000 1.00 46.06 122 PHE A O 1
ATOM 967 N N . LEU A 1 123 ? -16.048 -16.209 4.645 1.00 45.78 123 LEU A N 1
ATOM 968 C CA . LEU A 1 123 ? -16.884 -16.370 3.445 1.00 45.78 123 LEU A CA 1
ATOM 969 C C . LEU A 1 123 ? -16.269 -17.332 2.431 1.00 45.78 123 LEU A C 1
ATOM 971 O O . LEU A 1 123 ? -16.187 -17.050 1.237 1.00 45.78 123 LEU A O 1
ATOM 975 N N . ARG A 1 124 ? -15.860 -18.509 2.916 1.00 45.06 124 ARG A N 1
ATOM 976 C CA . ARG A 1 124 ? -15.597 -19.671 2.055 1.00 45.06 124 ARG A CA 1
ATOM 977 C C . ARG A 1 124 ? -16.347 -20.953 2.429 1.00 45.06 124 ARG A C 1
ATOM 979 O O . ARG A 1 124 ? -16.275 -21.883 1.636 1.00 45.06 124 ARG A O 1
ATOM 986 N N . ASP A 1 125 ? -17.100 -20.986 3.533 1.00 44.81 125 ASP A N 1
ATOM 987 C CA . ASP A 1 125 ? -17.712 -22.227 4.046 1.00 44.81 125 ASP A CA 1
ATOM 988 C C . ASP A 1 125 ? -19.253 -22.296 4.015 1.00 44.81 125 ASP A C 1
ATOM 990 O O . ASP A 1 125 ? -19.834 -23.192 4.622 1.00 44.81 125 ASP A O 1
ATOM 994 N N . LEU A 1 126 ? -19.921 -21.485 3.183 1.00 43.28 126 LEU A N 1
ATOM 995 C CA . LEU A 1 126 ? -21.282 -21.803 2.725 1.00 43.28 126 LEU A CA 1
ATOM 996 C C . LEU A 1 126 ? -21.350 -21.890 1.212 1.00 43.28 126 LEU A C 1
ATOM 998 O O . LEU A 1 126 ? -21.275 -20.892 0.499 1.00 43.28 126 LEU A O 1
ATOM 1002 N N . GLY A 1 127 ? -21.510 -23.123 0.742 1.00 44.19 127 GLY A N 1
ATOM 1003 C CA . GLY A 1 127 ? -21.682 -23.444 -0.662 1.00 44.19 127 GLY A CA 1
ATOM 1004 C C . GLY A 1 127 ? -22.906 -22.770 -1.281 1.00 44.19 127 GLY A C 1
ATOM 1005 O O . GLY A 1 127 ? -24.041 -23.050 -0.894 1.00 44.19 127 GLY A O 1
ATOM 1006 N N . LEU A 1 128 ? -22.637 -21.971 -2.312 1.00 38.69 128 LEU A N 1
ATOM 1007 C CA . LEU A 1 128 ? -23.467 -21.780 -3.500 1.00 38.69 128 LEU A CA 1
ATOM 1008 C C . LEU A 1 128 ? -22.567 -21.842 -4.737 1.00 38.69 128 LEU A C 1
ATOM 1010 O O . LEU A 1 128 ? -21.470 -21.241 -4.695 1.00 38.69 128 LEU A O 1
#

Radius of gyration: 17.14 Å; chains: 1; bounding box: 48×36×44 Å